Protein AF-A0AAN7TRI2-F1 (afdb_monomer)

Sequence (152 aa):
MTSDARKLQARGKDMPFNYNVDNPQQDPPPIKAYFESSTFPNPIATQITTGMLGPRPKWTFCSGNSAMPPTVDVQPQRQPVHADADFAHPSPPFALVVNLPLITFTPENGSTEVWLGTHTGEMSGFKVQEEAHGERASGCIQEALLEQRRQV

Mean predicted aligned error: 4.76 Å

InterPro domains:
  IPR008775 Phytanoyl-CoA dioxygenase-like [PF05721] (66-131)
  IPR051961 Fungal Secondary Metabolite Dioxygenase [PTHR37563] (28-150)

Structure (mmCIF, N/CA/C/O backbone):
data_AF-A0AAN7TRI2-F1
#
_entry.id   AF-A0AAN7TRI2-F1
#
loop_
_atom_site.group_PDB
_atom_site.id
_atom_site.type_symbol
_atom_site.label_atom_id
_atom_site.label_alt_id
_atom_site.label_comp_id
_atom_site.label_asym_id
_atom_site.label_entity_id
_atom_site.label_seq_id
_atom_site.pdbx_PDB_ins_code
_atom_site.Cartn_x
_atom_site.Cartn_y
_atom_site.Cartn_z
_atom_site.occupancy
_atom_site.B_iso_or_equiv
_atom_site.auth_seq_id
_atom_site.auth_comp_id
_atom_site.auth_asym_id
_atom_site.auth_atom_id
_atom_site.pdbx_PDB_model_num
ATOM 1 N N . MET A 1 1 ? 4.573 -1.314 -18.925 1.00 81.50 1 MET A N 1
ATOM 2 C CA . MET A 1 1 ? 4.827 -0.497 -17.721 1.00 81.50 1 MET A CA 1
ATOM 3 C C . MET A 1 1 ? 6.296 -0.463 -17.297 1.00 81.50 1 MET A C 1
ATOM 5 O O . MET A 1 1 ? 6.727 0.588 -16.857 1.00 81.50 1 MET A O 1
ATOM 9 N N . THR A 1 2 ? 7.111 -1.513 -17.491 1.00 87.88 2 THR A N 1
ATOM 10 C CA . THR A 1 2 ? 8.542 -1.508 -17.094 1.00 87.88 2 THR A CA 1
ATOM 11 C C . THR A 1 2 ? 9.376 -0.379 -17.716 1.00 87.88 2 THR A C 1
ATOM 13 O O . THR A 1 2 ? 10.188 0.234 -17.028 1.00 87.88 2 THR A O 1
ATOM 16 N N . SER A 1 3 ? 9.179 -0.074 -19.007 1.00 91.44 3 SER A N 1
ATOM 17 C CA . SER A 1 3 ? 9.858 1.061 -19.660 1.00 91.44 3 SER A CA 1
ATOM 18 C C . SER A 1 3 ? 9.491 2.392 -19.001 1.00 91.44 3 SER A C 1
ATOM 20 O O . SER A 1 3 ? 10.359 3.235 -18.792 1.00 91.44 3 SER A O 1
ATOM 22 N N . ASP A 1 4 ? 8.223 2.560 -18.632 1.00 91.06 4 ASP A N 1
ATOM 23 C CA . ASP A 1 4 ? 7.732 3.773 -17.985 1.00 91.06 4 ASP A CA 1
ATOM 24 C C . ASP A 1 4 ? 8.298 3.892 -16.568 1.00 91.06 4 ASP A C 1
ATOM 26 O O . ASP A 1 4 ? 8.833 4.940 -16.233 1.00 91.06 4 ASP A O 1
ATOM 30 N N . ALA A 1 5 ? 8.326 2.801 -15.794 1.00 91.19 5 ALA A N 1
ATOM 31 C CA . ALA A 1 5 ? 8.952 2.766 -14.472 1.00 91.19 5 ALA A CA 1
ATOM 32 C C . ALA A 1 5 ? 10.436 3.187 -14.514 1.00 91.19 5 ALA A C 1
ATOM 34 O O . ALA A 1 5 ? 10.894 3.958 -13.674 1.00 91.19 5 ALA A O 1
ATOM 35 N N . ARG A 1 6 ? 11.189 2.765 -15.543 1.00 91.81 6 ARG A N 1
ATOM 36 C CA . ARG A 1 6 ? 12.579 3.215 -15.755 1.00 91.81 6 ARG A CA 1
ATOM 37 C C . ARG A 1 6 ? 12.680 4.698 -16.111 1.00 91.81 6 ARG A C 1
ATOM 39 O O . ARG A 1 6 ? 13.590 5.365 -15.629 1.00 91.81 6 ARG A O 1
ATOM 46 N N . LYS A 1 7 ? 11.753 5.231 -16.915 1.00 92.69 7 LYS A N 1
ATOM 47 C CA . LYS A 1 7 ? 11.687 6.677 -17.196 1.00 92.69 7 LYS A CA 1
ATOM 48 C C . LYS A 1 7 ? 11.380 7.474 -15.928 1.00 92.69 7 LYS A C 1
ATOM 50 O O . LYS A 1 7 ? 11.988 8.518 -15.724 1.00 92.69 7 LYS A O 1
ATOM 55 N N . LEU A 1 8 ? 10.467 6.986 -15.086 1.00 91.19 8 LEU A N 1
ATOM 56 C CA . LEU A 1 8 ? 10.139 7.601 -13.798 1.00 91.19 8 LEU A CA 1
ATOM 57 C C . LEU A 1 8 ? 11.360 7.608 -12.874 1.00 91.19 8 LEU A C 1
ATOM 59 O O . LEU A 1 8 ? 11.752 8.670 -12.402 1.00 91.19 8 LEU A O 1
ATOM 63 N N . GLN A 1 9 ? 12.019 6.457 -12.715 1.00 90.69 9 GLN A N 1
ATOM 64 C CA . GLN A 1 9 ? 13.239 6.323 -11.916 1.00 90.69 9 GLN A CA 1
ATOM 65 C C . GLN A 1 9 ? 14.347 7.282 -12.384 1.00 90.69 9 GLN A C 1
ATOM 67 O O . GLN A 1 9 ? 14.968 7.953 -11.566 1.00 90.69 9 GLN A O 1
ATOM 72 N N . ALA A 1 10 ? 14.572 7.392 -13.699 1.00 90.69 10 ALA A N 1
AT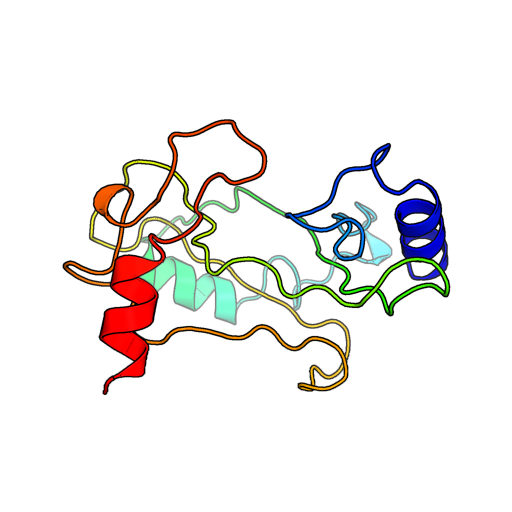OM 73 C CA . ALA A 1 10 ? 15.601 8.269 -14.265 1.00 90.69 10 ALA A CA 1
ATOM 74 C C . ALA A 1 10 ? 15.341 9.765 -14.017 1.00 90.69 10 ALA A C 1
ATOM 76 O O . ALA A 1 10 ? 16.277 10.560 -14.020 1.00 90.69 10 ALA A O 1
ATOM 77 N N . ARG A 1 11 ? 14.080 10.155 -13.798 1.00 91.56 11 ARG A N 1
ATOM 78 C CA . ARG A 1 11 ? 13.703 11.532 -13.450 1.00 91.56 11 ARG A CA 1
ATOM 79 C C . ARG A 1 11 ? 13.831 11.832 -11.955 1.00 91.56 11 ARG A C 1
ATOM 81 O O . ARG A 1 11 ? 13.731 12.993 -11.567 1.00 91.56 11 ARG A O 1
ATOM 88 N N . GLY A 1 12 ? 14.061 10.818 -11.120 1.00 88.38 12 GLY A N 1
ATOM 89 C CA . GLY A 1 12 ? 14.319 10.970 -9.691 1.00 88.38 12 GLY A CA 1
ATOM 90 C C . GLY A 1 12 ? 13.295 11.869 -8.994 1.00 88.38 12 GLY A C 1
ATOM 91 O O . GLY A 1 12 ? 12.101 11.580 -8.979 1.00 88.38 12 GLY A O 1
ATOM 92 N N . LYS A 1 13 ? 13.769 12.987 -8.430 1.00 88.81 13 LYS A N 1
ATOM 93 C CA . LYS A 1 13 ? 12.946 13.908 -7.630 1.00 88.81 13 LYS A CA 1
ATOM 94 C C . LYS A 1 13 ? 11.892 14.689 -8.431 1.00 88.81 13 LYS A C 1
ATOM 96 O O . LYS A 1 13 ? 11.012 15.282 -7.807 1.00 88.81 13 LYS A O 1
ATOM 101 N N . ASP A 1 14 ? 11.969 14.670 -9.763 1.00 91.81 14 ASP A N 1
ATOM 102 C CA . ASP A 1 14 ? 11.058 15.390 -10.665 1.00 91.81 14 ASP A CA 1
ATOM 103 C C . ASP A 1 14 ? 9.787 14.598 -11.016 1.00 91.81 14 ASP A C 1
ATOM 105 O O . ASP A 1 14 ? 9.001 15.036 -11.861 1.00 91.81 14 ASP A O 1
ATOM 109 N N . MET A 1 15 ? 9.594 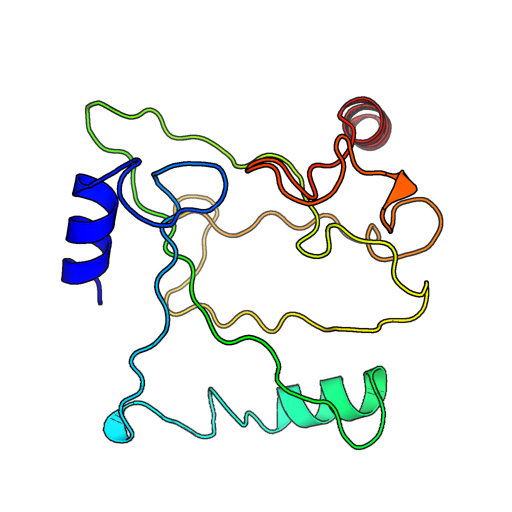13.419 -10.419 1.00 90.00 15 MET A N 1
ATOM 110 C CA . MET A 1 15 ? 8.388 12.597 -10.549 1.00 90.00 15 MET A CA 1
ATOM 111 C C . MET A 1 15 ? 7.809 12.233 -9.175 1.00 90.00 15 MET A C 1
ATOM 113 O O . MET A 1 15 ? 8.519 12.340 -8.178 1.00 90.00 15 MET A O 1
ATOM 117 N N . PRO A 1 16 ? 6.533 11.809 -9.092 1.00 89.00 16 PRO A N 1
ATOM 118 C CA . PRO A 1 16 ? 5.950 11.311 -7.849 1.00 89.00 16 PRO A CA 1
ATOM 119 C C . PRO A 1 16 ? 6.614 10.006 -7.389 1.00 89.00 16 PRO A C 1
ATOM 121 O O . PRO A 1 16 ? 6.749 9.051 -8.160 1.00 89.00 16 PRO A O 1
ATOM 124 N N . PHE A 1 17 ? 7.013 9.966 -6.123 1.00 90.19 17 PHE A N 1
ATOM 125 C CA . PHE A 1 17 ? 7.596 8.804 -5.462 1.00 90.19 17 PHE A CA 1
ATOM 126 C C . PHE A 1 17 ? 7.165 8.778 -3.996 1.00 90.19 17 PHE A C 1
ATOM 128 O O . PHE A 1 17 ? 6.902 9.827 -3.403 1.00 90.19 17 PHE A O 1
ATOM 135 N N . ASN A 1 18 ? 7.133 7.586 -3.407 1.00 90.12 18 ASN A N 1
ATOM 136 C CA . ASN A 1 18 ? 6.808 7.408 -1.997 1.00 90.12 18 ASN A CA 1
ATOM 137 C C . ASN A 1 18 ? 8.098 7.352 -1.182 1.00 90.12 18 ASN A C 1
ATOM 139 O O . ASN A 1 18 ? 8.828 6.370 -1.293 1.00 90.12 18 ASN A O 1
ATOM 143 N N . TYR A 1 19 ? 8.351 8.365 -0.347 1.00 88.94 19 TYR A N 1
ATOM 144 C CA . TYR A 1 19 ? 9.515 8.528 0.548 1.00 88.94 19 TYR A CA 1
ATOM 145 C C . TYR A 1 19 ? 10.894 8.548 -0.149 1.00 88.94 19 TYR A C 1
ATOM 147 O O . TYR A 1 19 ? 11.632 9.523 -0.020 1.00 88.94 19 TYR A O 1
ATOM 155 N N . ASN A 1 20 ? 11.211 7.530 -0.946 1.00 88.75 20 ASN A N 1
ATOM 156 C CA . ASN A 1 20 ? 12.471 7.319 -1.644 1.00 88.75 20 ASN A CA 1
ATOM 157 C C . ASN A 1 20 ? 12.245 7.301 -3.169 1.00 88.75 20 ASN A C 1
ATOM 159 O O . ASN A 1 20 ? 11.221 6.822 -3.660 1.00 88.75 20 ASN A O 1
ATOM 163 N N . VAL A 1 21 ? 13.209 7.817 -3.940 1.00 88.12 21 VAL A N 1
ATOM 164 C CA . VAL A 1 21 ? 13.113 7.957 -5.414 1.00 88.12 21 VAL A CA 1
ATOM 165 C C . VAL A 1 21 ? 13.079 6.623 -6.172 1.00 88.12 21 VAL A C 1
ATOM 167 O O . VAL A 1 21 ? 12.733 6.583 -7.351 1.00 88.12 21 VAL A O 1
ATOM 170 N N . ASP A 1 22 ? 13.453 5.534 -5.508 1.00 88.56 22 ASP A N 1
ATOM 171 C CA . ASP A 1 22 ? 13.400 4.162 -6.007 1.00 88.56 22 ASP A CA 1
ATOM 172 C C . ASP A 1 22 ? 12.028 3.500 -5.802 1.00 88.56 22 ASP A C 1
ATOM 174 O O . ASP A 1 22 ? 11.831 2.387 -6.281 1.00 88.56 22 ASP A O 1
ATOM 178 N N . ASN A 1 23 ? 11.054 4.188 -5.196 1.00 91.94 23 ASN A N 1
ATOM 179 C CA . ASN A 1 23 ? 9.658 3.750 -5.155 1.00 91.94 23 ASN A CA 1
ATOM 180 C C . ASN A 1 23 ? 8.714 4.740 -5.871 1.00 91.94 23 ASN A C 1
ATOM 182 O O . ASN A 1 23 ? 7.900 5.409 -5.221 1.00 91.94 23 ASN A O 1
ATOM 186 N N . PRO A 1 24 ? 8.825 4.889 -7.208 1.00 92.50 24 PRO A N 1
ATOM 187 C CA . PRO A 1 24 ? 7.923 5.722 -7.990 1.00 92.50 24 PRO A CA 1
ATOM 188 C C . PRO A 1 24 ? 6.469 5.255 -7.884 1.00 92.50 24 PRO A C 1
ATOM 190 O O . PRO A 1 24 ? 6.168 4.055 -7.868 1.00 92.50 24 PRO A O 1
ATOM 193 N N . GLN A 1 25 ? 5.564 6.232 -7.893 1.00 92.06 25 GLN A N 1
ATOM 194 C CA . GLN A 1 25 ? 4.135 5.981 -8.035 1.00 92.06 25 GLN A CA 1
ATOM 195 C C . GLN A 1 25 ? 3.796 5.836 -9.520 1.00 92.06 25 GLN A C 1
ATOM 197 O O . GLN A 1 25 ? 4.171 6.671 -10.349 1.00 92.06 25 GLN A O 1
ATOM 202 N N . GLN A 1 26 ? 3.094 4.762 -9.864 1.00 91.62 26 GLN A N 1
ATOM 203 C CA . GLN A 1 26 ? 2.663 4.471 -11.223 1.00 91.62 26 GLN A CA 1
ATOM 204 C C . GLN A 1 26 ? 1.257 3.881 -11.209 1.00 91.62 26 GLN A C 1
ATOM 206 O O . GLN A 1 26 ? 1.064 2.705 -10.901 1.00 91.62 26 GLN A O 1
ATOM 211 N N . ASP A 1 27 ? 0.285 4.698 -11.601 1.00 92.75 27 ASP A N 1
ATOM 212 C CA . ASP A 1 27 ? -1.101 4.260 -11.723 1.00 92.75 27 ASP A CA 1
ATOM 213 C C . ASP A 1 27 ? -1.256 3.203 -12.827 1.00 92.75 27 ASP A C 1
ATOM 215 O O . ASP A 1 27 ? -0.559 3.253 -13.853 1.00 92.75 27 ASP A O 1
ATOM 219 N N . PRO A 1 28 ? -2.186 2.245 -12.658 1.00 91.50 28 PRO A N 1
ATOM 220 C CA . PRO A 1 28 ? -2.503 1.305 -13.717 1.00 91.50 28 PRO A CA 1
ATOM 221 C C . PRO A 1 28 ? -3.071 2.044 -14.941 1.00 91.50 28 PRO A C 1
ATOM 223 O O . PRO A 1 28 ? -3.741 3.071 -14.807 1.00 91.50 28 PRO A O 1
ATOM 226 N N . PRO A 1 29 ? -2.847 1.524 -16.159 1.00 89.31 29 PRO A N 1
ATOM 227 C CA . PRO A 1 29 ? -3.317 2.169 -17.373 1.00 89.31 29 PRO A CA 1
ATOM 228 C C . PRO A 1 29 ? -4.854 2.215 -17.378 1.00 89.31 29 PRO A C 1
ATOM 230 O O . PRO A 1 29 ? -5.486 1.163 -17.253 1.00 89.31 29 PRO A O 1
ATOM 233 N N . PRO A 1 30 ? -5.484 3.384 -17.598 1.00 88.88 30 PRO A N 1
ATOM 234 C CA . PRO A 1 30 ? -6.940 3.524 -17.622 1.00 88.88 30 PRO A CA 1
ATOM 235 C C . PRO A 1 30 ? -7.521 3.062 -18.971 1.00 88.88 30 PRO A C 1
ATOM 237 O O . PRO A 1 30 ? -8.256 3.783 -19.643 1.00 88.88 30 PRO A O 1
ATOM 240 N N . ILE A 1 31 ? -7.143 1.862 -19.416 1.00 91.56 31 ILE A N 1
ATOM 241 C CA . ILE A 1 31 ? -7.489 1.306 -20.725 1.00 91.56 31 ILE A CA 1
ATOM 242 C C . ILE A 1 31 ? -8.366 0.077 -20.510 1.00 91.56 31 ILE A C 1
ATOM 244 O O . ILE A 1 31 ? -7.970 -0.870 -19.836 1.00 91.56 31 ILE A O 1
ATOM 248 N N . LYS A 1 32 ? -9.539 0.062 -21.153 1.00 92.25 32 LYS A N 1
ATOM 249 C CA . LYS A 1 32 ? -10.541 -1.010 -21.024 1.00 92.25 32 LYS A CA 1
ATOM 250 C C . LYS A 1 32 ? -9.969 -2.416 -21.242 1.00 92.25 32 LYS A C 1
ATOM 252 O O . LYS A 1 32 ? -10.378 -3.340 -20.557 1.00 92.25 32 LYS A O 1
ATOM 257 N N . ALA A 1 33 ? -9.027 -2.569 -22.173 1.00 94.31 33 ALA A N 1
ATOM 258 C CA . ALA A 1 33 ? -8.399 -3.853 -22.491 1.00 94.31 33 ALA A CA 1
ATOM 259 C C . ALA A 1 33 ? -7.583 -4.459 -21.333 1.00 94.31 33 ALA A C 1
ATOM 261 O O . ALA A 1 33 ? -7.275 -5.642 -21.377 1.00 94.31 33 ALA A O 1
ATOM 262 N N . TYR A 1 34 ? -7.230 -3.661 -20.324 1.00 90.94 34 TYR A N 1
ATOM 263 C CA . TYR A 1 34 ? -6.531 -4.120 -19.124 1.00 90.94 34 TYR A CA 1
ATOM 264 C C . TYR A 1 34 ? -7.426 -4.108 -17.884 1.00 90.94 34 TYR A C 1
ATOM 266 O O . TYR A 1 34 ? -6.939 -4.375 -16.792 1.00 90.94 34 TYR A O 1
ATOM 274 N N . PHE A 1 35 ? -8.718 -3.793 -18.030 1.00 92.12 35 PHE A N 1
ATOM 275 C CA . PHE A 1 35 ? -9.660 -3.709 -16.921 1.00 92.12 35 PHE A CA 1
ATOM 276 C C . PHE A 1 35 ? -10.381 -5.045 -16.716 1.00 92.12 35 PHE A C 1
ATOM 278 O O . PHE A 1 35 ? -11.429 -5.300 -17.308 1.00 92.12 35 PHE A O 1
ATOM 285 N N . GLU A 1 36 ? -9.817 -5.887 -15.854 1.00 92.56 36 GLU A N 1
ATOM 286 C CA . GLU A 1 36 ? -10.336 -7.226 -15.567 1.00 92.56 36 GLU A CA 1
ATOM 287 C C . GLU A 1 36 ? -11.143 -7.281 -14.268 1.00 92.56 36 GLU A C 1
ATOM 289 O O . GLU A 1 36 ? -10.761 -6.698 -13.245 1.00 92.56 36 GLU A O 1
ATOM 294 N N . SER A 1 37 ? -12.240 -8.047 -14.271 1.00 90.62 37 SER A N 1
ATOM 295 C CA . SER A 1 37 ? -13.092 -8.207 -13.084 1.00 90.62 37 SER A CA 1
ATOM 296 C C . SER A 1 37 ? -12.401 -8.939 -11.939 1.00 90.62 37 SER A C 1
ATOM 298 O O . SER A 1 37 ? -12.693 -8.678 -10.780 1.00 90.62 37 SER A O 1
ATOM 300 N N . SER A 1 38 ? -11.444 -9.814 -12.240 1.00 91.75 38 SER A N 1
ATOM 301 C CA . SER A 1 38 ? -10.617 -10.477 -11.229 1.00 91.75 38 SER A CA 1
ATOM 302 C C . SER A 1 38 ? -9.633 -9.533 -10.534 1.00 91.75 38 SER A C 1
ATOM 304 O O . SER A 1 38 ? -9.068 -9.913 -9.512 1.00 91.75 38 SER A O 1
ATOM 306 N N . THR A 1 39 ? -9.426 -8.326 -11.062 1.00 90.62 39 THR A N 1
ATOM 307 C CA . THR A 1 39 ? -8.458 -7.352 -10.547 1.00 90.62 39 THR A CA 1
ATOM 308 C C . THR A 1 39 ? -9.158 -6.157 -9.916 1.00 90.62 39 THR A C 1
ATOM 310 O O . THR A 1 39 ? -8.940 -5.885 -8.741 1.00 90.62 39 THR A O 1
ATOM 313 N N . PHE A 1 40 ? -10.015 -5.463 -10.667 1.00 90.06 40 PHE A N 1
ATOM 314 C CA . PHE A 1 40 ? -10.581 -4.188 -10.226 1.00 90.06 40 PHE A CA 1
ATOM 315 C C . PHE A 1 40 ? -11.865 -4.380 -9.395 1.00 90.06 40 PHE A C 1
ATOM 317 O O . PHE A 1 40 ? -11.815 -4.179 -8.183 1.00 90.06 40 PHE A O 1
ATOM 324 N N . PRO A 1 41 ? -13.004 -4.838 -9.955 1.00 91.31 41 PRO A N 1
ATOM 325 C CA . PRO A 1 41 ? -14.167 -5.237 -9.163 1.00 91.31 41 PRO A CA 1
ATOM 326 C C . PRO A 1 41 ? -14.046 -6.698 -8.691 1.00 91.31 41 PRO A C 1
ATOM 328 O O . PRO A 1 41 ? -14.914 -7.525 -8.973 1.00 91.31 41 PRO A O 1
ATOM 331 N N . ASN A 1 42 ? -12.951 -7.030 -7.998 1.00 94.94 42 ASN A N 1
ATOM 332 C CA . ASN A 1 42 ? -12.699 -8.395 -7.541 1.00 94.94 42 ASN A CA 1
ATOM 333 C C . ASN A 1 42 ? -13.779 -8.846 -6.530 1.00 94.94 42 ASN A C 1
ATOM 335 O O . ASN A 1 42 ? -13.923 -8.211 -5.484 1.00 94.94 42 ASN A O 1
ATOM 339 N N . PRO A 1 43 ? -14.500 -9.960 -6.772 1.00 94.44 43 PRO A N 1
ATOM 340 C CA . PRO A 1 43 ? -15.637 -10.355 -5.938 1.00 94.44 43 PRO A CA 1
ATOM 341 C C . PRO A 1 43 ? -15.247 -10.720 -4.500 1.00 94.44 43 PRO A C 1
ATOM 343 O O . PRO A 1 43 ? -16.022 -10.466 -3.580 1.00 94.44 43 PRO A O 1
ATOM 346 N N . ILE A 1 44 ? -14.046 -11.264 -4.281 1.00 95.69 44 ILE A N 1
ATOM 347 C CA . ILE A 1 44 ? -13.546 -11.611 -2.943 1.00 95.69 44 ILE A CA 1
ATOM 348 C C . ILE A 1 44 ? -13.210 -10.331 -2.171 1.00 95.69 44 ILE A C 1
ATOM 350 O O . ILE A 1 44 ? -13.656 -10.153 -1.038 1.00 95.69 44 ILE A O 1
ATOM 354 N N . ALA A 1 45 ? -12.489 -9.400 -2.799 1.00 95.62 45 ALA A N 1
ATOM 355 C CA . ALA A 1 45 ? -12.189 -8.103 -2.201 1.00 95.62 45 ALA A CA 1
ATOM 356 C C . ALA A 1 45 ? -13.478 -7.317 -1.906 1.00 95.62 45 ALA A C 1
ATOM 358 O O . ALA A 1 45 ? -13.625 -6.747 -0.824 1.00 95.62 45 ALA A O 1
ATOM 359 N N . THR A 1 46 ? -14.453 -7.334 -2.821 1.00 95.12 46 THR A N 1
ATOM 360 C CA . THR A 1 46 ? -15.774 -6.729 -2.604 1.00 95.12 46 THR A CA 1
ATOM 361 C C . THR A 1 46 ? -16.504 -7.378 -1.432 1.00 95.12 46 THR A C 1
ATOM 363 O O . THR A 1 46 ? -17.040 -6.661 -0.591 1.00 95.12 46 THR A O 1
ATOM 366 N N . GLN A 1 47 ? -16.501 -8.707 -1.316 1.00 96.56 47 GLN A N 1
ATOM 367 C CA . GLN A 1 47 ? -17.135 -9.403 -0.195 1.00 96.56 47 GLN A CA 1
ATOM 368 C C . GLN A 1 47 ? -16.509 -9.002 1.150 1.00 96.56 47 GLN A C 1
ATOM 370 O O . GLN A 1 47 ? -17.234 -8.651 2.081 1.00 96.56 47 GLN A O 1
ATOM 375 N N . ILE A 1 48 ? -15.175 -9.001 1.242 1.00 97.12 48 ILE A N 1
ATOM 376 C CA . ILE A 1 48 ? -14.441 -8.636 2.464 1.00 97.12 48 ILE A CA 1
ATOM 377 C C . ILE A 1 48 ? -14.706 -7.175 2.837 1.00 97.12 48 ILE A C 1
ATOM 379 O O . ILE A 1 48 ? -15.082 -6.876 3.969 1.00 97.12 48 ILE A O 1
ATOM 383 N N . THR A 1 49 ? -14.560 -6.257 1.880 1.00 96.88 49 THR A N 1
ATOM 384 C CA . THR A 1 49 ? -14.777 -4.822 2.124 1.00 96.88 49 THR A CA 1
ATOM 385 C C . THR A 1 49 ? -16.226 -4.518 2.492 1.00 96.88 49 THR A C 1
ATOM 387 O O . THR A 1 49 ? -16.456 -3.690 3.367 1.00 96.88 49 THR A O 1
ATOM 390 N N . THR A 1 50 ? -17.198 -5.230 1.917 1.00 96.75 50 THR A N 1
ATOM 391 C CA . THR A 1 50 ? -18.617 -5.111 2.287 1.00 96.75 50 THR A CA 1
ATOM 392 C C . THR A 1 50 ? -18.871 -5.579 3.723 1.00 96.75 50 THR A C 1
ATOM 394 O O . THR A 1 50 ? -19.610 -4.936 4.466 1.00 96.75 50 THR A O 1
ATOM 397 N N . GLY A 1 51 ? -18.243 -6.683 4.140 1.00 96.75 51 GLY A N 1
ATOM 398 C CA . GLY A 1 51 ? -18.365 -7.197 5.507 1.00 96.75 51 GLY A CA 1
ATOM 399 C C . GLY A 1 51 ? -17.723 -6.288 6.559 1.00 96.75 51 GLY A C 1
ATOM 400 O O . GLY A 1 51 ? -18.242 -6.176 7.665 1.00 96.75 51 GLY A O 1
ATOM 401 N N . MET A 1 52 ? -16.623 -5.619 6.207 1.00 96.00 52 MET A N 1
ATOM 402 C CA . MET A 1 52 ? -15.834 -4.795 7.131 1.00 96.00 52 MET A CA 1
ATOM 403 C C . MET A 1 52 ? -16.276 -3.328 7.182 1.00 96.00 52 MET A C 1
ATOM 405 O O . MET A 1 52 ? -16.295 -2.732 8.254 1.00 96.00 52 MET A O 1
ATOM 409 N N . LEU A 1 53 ? -16.607 -2.736 6.030 1.00 96.12 53 LEU A N 1
ATOM 410 C CA . LEU A 1 53 ? -16.888 -1.299 5.880 1.00 96.12 53 LEU A CA 1
ATOM 411 C C . LEU A 1 53 ? -18.387 -1.003 5.690 1.00 96.12 53 LEU A C 1
ATOM 413 O O . LEU A 1 53 ? -18.789 0.156 5.585 1.00 96.12 53 LEU A O 1
ATOM 417 N N . GLY A 1 54 ? -19.224 -2.042 5.641 1.00 95.69 54 GLY A N 1
ATOM 418 C CA . GLY A 1 54 ? -20.665 -1.942 5.430 1.00 95.69 54 GLY A CA 1
ATOM 419 C C . GLY A 1 54 ? -21.093 -2.156 3.972 1.00 95.69 54 GLY A C 1
ATOM 420 O O . GLY A 1 54 ? -20.267 -2.335 3.083 1.00 95.69 54 GLY A O 1
ATOM 421 N N . PRO A 1 55 ? -22.407 -2.116 3.682 1.00 95.88 55 PRO A N 1
ATOM 422 C CA . PRO 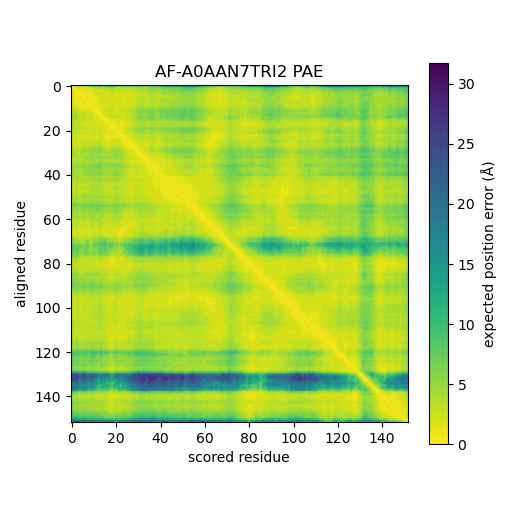A 1 55 ? -23.001 -2.689 2.466 1.00 95.88 55 PRO A CA 1
ATOM 423 C C . PRO A 1 55 ? -22.640 -1.985 1.146 1.00 95.88 55 PRO A C 1
ATOM 425 O O . PRO A 1 55 ? -22.997 -2.469 0.075 1.00 95.88 55 PRO A O 1
ATOM 428 N N . ARG A 1 56 ? -22.014 -0.805 1.203 1.00 94.25 56 ARG A N 1
ATOM 429 C CA . ARG A 1 56 ? -21.695 0.028 0.032 1.00 94.25 56 ARG A CA 1
ATOM 430 C C . ARG A 1 56 ? -20.301 0.646 0.181 1.00 94.25 56 ARG A C 1
ATOM 432 O O . ARG A 1 56 ? -20.205 1.870 0.306 1.00 94.25 56 ARG A O 1
ATOM 439 N N . PRO A 1 57 ? -19.229 -0.166 0.216 1.00 93.75 57 PRO A N 1
ATOM 440 C CA . PRO A 1 57 ? -17.882 0.375 0.280 1.00 93.75 57 PRO A CA 1
ATOM 441 C C . PRO A 1 57 ? -17.603 1.181 -0.995 1.00 93.75 57 PRO A C 1
ATOM 443 O O . PRO A 1 57 ? -18.027 0.808 -2.092 1.00 93.75 57 PRO A O 1
ATOM 446 N N . LYS A 1 58 ? -16.900 2.306 -0.856 1.00 92.69 58 LYS A N 1
ATOM 447 C CA . LYS A 1 58 ? -16.483 3.132 -1.991 1.00 92.69 58 LYS A CA 1
ATOM 448 C C . LYS A 1 58 ? -15.019 2.866 -2.292 1.00 92.69 58 LYS A C 1
ATOM 450 O O . LYS A 1 58 ? -14.176 2.958 -1.406 1.00 92.69 58 LYS A O 1
ATOM 455 N N . TRP A 1 59 ? -14.716 2.637 -3.562 1.00 92.44 59 TRP A N 1
ATOM 456 C CA . TRP A 1 59 ? -13.345 2.677 -4.039 1.00 92.44 59 TRP A CA 1
ATOM 457 C C . TRP A 1 59 ? -12.931 4.132 -4.279 1.00 92.44 59 TRP A C 1
ATOM 459 O O . TRP A 1 59 ? -13.509 4.823 -5.120 1.00 92.44 59 TRP A O 1
ATOM 469 N N . THR A 1 60 ? -11.996 4.630 -3.474 1.00 92.62 60 THR A N 1
ATOM 470 C CA . THR A 1 60 ? -11.585 6.044 -3.466 1.00 92.62 60 THR A CA 1
A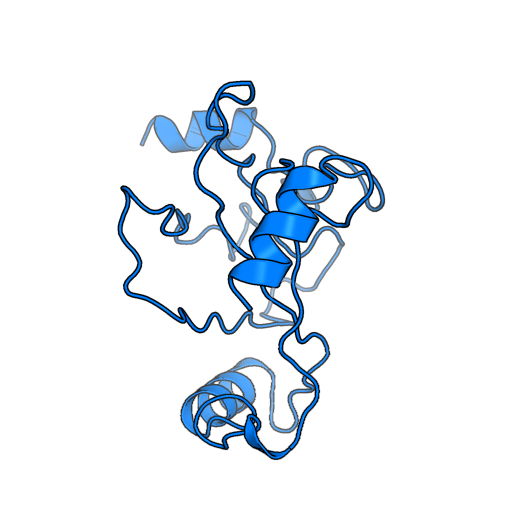TOM 471 C C . THR A 1 60 ? -10.197 6.281 -4.045 1.00 92.62 60 THR A C 1
ATOM 473 O O . THR A 1 60 ? -9.886 7.421 -4.374 1.00 92.62 60 THR A O 1
ATOM 476 N N . PHE A 1 61 ? -9.378 5.236 -4.177 1.00 92.19 61 PHE A N 1
ATOM 477 C CA . PHE A 1 61 ? -7.982 5.355 -4.577 1.00 92.19 61 PHE A CA 1
ATOM 478 C C . PHE A 1 61 ? -7.525 4.137 -5.386 1.00 92.19 61 PHE A C 1
ATOM 480 O O . PHE A 1 61 ? -7.644 3.000 -4.930 1.00 92.19 61 PHE A O 1
ATOM 487 N N . CYS A 1 62 ? -7.005 4.379 -6.589 1.00 93.19 62 CYS A N 1
ATOM 488 C CA . CYS A 1 62 ? -6.430 3.374 -7.478 1.00 93.19 62 CYS A CA 1
ATOM 489 C C . CYS A 1 62 ? -5.073 3.880 -7.950 1.00 93.19 62 CYS A C 1
ATOM 491 O O . CYS A 1 62 ? -5.018 4.844 -8.706 1.00 93.19 62 CYS A O 1
ATOM 493 N N . SER A 1 63 ? -4.003 3.240 -7.495 1.00 93.00 63 SER A N 1
ATOM 494 C CA . SER A 1 63 ? -2.638 3.601 -7.865 1.00 93.00 63 SER A CA 1
ATOM 495 C C . SER A 1 63 ? -1.756 2.353 -7.874 1.00 93.00 63 SER A C 1
ATOM 497 O O . SER A 1 63 ? -2.254 1.232 -7.736 1.00 93.00 63 SER A O 1
ATOM 499 N N . GLY A 1 64 ? -0.456 2.540 -8.063 1.00 93.12 64 GLY A N 1
ATOM 500 C CA . GLY A 1 64 ? 0.528 1.473 -8.033 1.00 93.12 64 GLY A CA 1
ATOM 501 C C . GLY A 1 64 ? 1.892 1.962 -7.568 1.00 93.12 64 GLY A C 1
ATOM 502 O O . GLY A 1 64 ? 2.245 3.134 -7.700 1.00 93.12 64 GLY A O 1
ATOM 503 N N . ASN A 1 65 ? 2.669 1.022 -7.043 1.00 93.88 65 ASN A N 1
ATOM 504 C CA . ASN A 1 65 ? 4.022 1.234 -6.552 1.00 93.88 65 ASN A CA 1
ATOM 505 C C . ASN A 1 65 ? 4.974 0.290 -7.270 1.00 93.88 65 ASN A C 1
ATOM 507 O O . ASN A 1 65 ? 4.681 -0.897 -7.419 1.00 93.88 65 ASN A O 1
ATOM 511 N N . SER A 1 66 ? 6.112 0.815 -7.711 1.00 92.81 66 SER A N 1
ATOM 512 C CA . SER A 1 66 ? 7.173 -0.001 -8.297 1.00 92.81 66 SER A CA 1
ATOM 513 C C . SER A 1 66 ? 8.418 0.105 -7.434 1.00 92.81 66 SER A C 1
ATOM 515 O O . SER A 1 66 ? 9.088 1.126 -7.476 1.00 92.81 66 SER A O 1
ATOM 517 N N . ALA A 1 67 ? 8.750 -0.952 -6.692 1.00 92.31 67 ALA A N 1
ATOM 518 C CA . ALA A 1 67 ? 10.039 -1.059 -6.016 1.00 92.31 67 ALA A CA 1
ATOM 519 C C . ALA A 1 67 ? 11.137 -1.258 -7.072 1.00 92.31 67 ALA A C 1
ATOM 521 O O . ALA A 1 67 ? 11.275 -2.330 -7.667 1.00 92.31 67 ALA A O 1
ATOM 522 N N . MET A 1 68 ? 11.871 -0.191 -7.376 1.00 91.69 68 MET A N 1
ATOM 523 C CA . MET A 1 68 ? 12.890 -0.200 -8.413 1.00 91.69 68 MET A CA 1
ATOM 524 C C . MET A 1 68 ? 14.223 -0.689 -7.847 1.00 91.69 68 MET A C 1
ATOM 526 O O . MET A 1 68 ? 14.608 -0.303 -6.746 1.00 91.69 68 MET A O 1
ATOM 530 N N . PRO A 1 69 ? 14.989 -1.489 -8.607 1.00 89.00 69 PRO A N 1
ATOM 531 C CA . PRO A 1 69 ? 16.335 -1.845 -8.191 1.00 89.00 69 PRO A CA 1
ATOM 532 C C . PRO A 1 69 ? 17.220 -0.589 -8.145 1.00 89.00 69 PRO A C 1
ATOM 534 O O . PRO A 1 69 ? 17.025 0.316 -8.973 1.00 89.00 69 PRO A O 1
ATOM 537 N N . PRO A 1 70 ? 18.217 -0.551 -7.246 1.00 82.69 70 PRO A N 1
ATOM 538 C CA . PRO A 1 70 ? 19.146 0.568 -7.124 1.00 82.69 70 PRO A CA 1
ATOM 539 C C . PRO A 1 70 ? 19.854 0.858 -8.454 1.00 82.69 70 PRO A C 1
ATOM 541 O O . PRO A 1 70 ? 20.126 -0.047 -9.252 1.00 82.69 70 PRO A O 1
ATOM 544 N N . THR A 1 71 ? 20.162 2.130 -8.698 1.00 83.19 71 THR A N 1
ATOM 545 C CA . THR A 1 71 ? 21.090 2.541 -9.759 1.00 83.19 71 THR A CA 1
ATOM 546 C C . THR A 1 71 ? 22.506 2.641 -9.191 1.00 83.19 71 THR A C 1
ATOM 548 O O . THR A 1 71 ? 22.696 2.606 -7.980 1.00 83.19 71 THR A O 1
ATOM 551 N N . VAL A 1 72 ? 23.517 2.772 -10.056 1.00 81.44 72 VAL A N 1
ATOM 552 C CA . VAL A 1 72 ? 24.929 2.870 -9.627 1.00 81.44 72 VAL A CA 1
ATOM 553 C C . VAL A 1 72 ? 25.147 4.021 -8.633 1.00 81.44 72 VAL A C 1
ATOM 555 O O . VAL A 1 72 ? 25.965 3.903 -7.725 1.00 81.44 72 VAL A O 1
ATOM 558 N N . ASP A 1 73 ? 24.368 5.095 -8.766 1.00 81.19 73 ASP A N 1
ATOM 559 C CA . ASP A 1 73 ? 24.512 6.323 -7.980 1.00 81.19 73 ASP A CA 1
ATOM 560 C C . ASP A 1 73 ? 23.581 6.394 -6.754 1.00 81.19 73 ASP A C 1
ATOM 562 O O . ASP A 1 73 ? 23.673 7.335 -5.966 1.00 81.19 73 ASP A O 1
ATOM 566 N N . VAL A 1 74 ? 22.666 5.430 -6.582 1.00 77.38 74 VAL A N 1
ATOM 567 C CA . VAL A 1 74 ? 21.649 5.446 -5.518 1.00 77.38 74 VAL A CA 1
ATOM 568 C C . VAL A 1 74 ? 21.753 4.172 -4.692 1.00 77.38 74 VAL A C 1
ATOM 570 O O . VAL A 1 74 ? 21.493 3.073 -5.179 1.00 77.38 74 VAL A O 1
ATOM 573 N N . GLN A 1 75 ? 22.111 4.324 -3.417 1.00 81.00 75 GLN A N 1
ATOM 574 C CA . GLN A 1 75 ? 22.085 3.212 -2.470 1.00 81.00 75 GLN A CA 1
ATOM 575 C C . GLN A 1 75 ? 20.640 2.739 -2.251 1.00 81.00 75 GLN A C 1
ATOM 577 O O . GLN A 1 75 ? 19.753 3.590 -2.165 1.00 81.00 75 GLN A O 1
ATOM 582 N N . PRO A 1 76 ? 20.391 1.422 -2.120 1.00 81.12 76 PRO A N 1
ATOM 583 C CA . PRO A 1 76 ? 19.086 0.913 -1.713 1.00 81.12 76 PRO A CA 1
ATOM 584 C C . PRO A 1 76 ? 18.650 1.547 -0.394 1.00 81.12 76 PRO A C 1
ATOM 586 O O . PRO A 1 76 ? 19.417 1.548 0.573 1.00 81.12 76 PRO A O 1
ATOM 589 N N . GLN A 1 77 ? 17.423 2.061 -0.336 1.00 85.50 77 GLN A N 1
ATOM 590 C CA . GLN A 1 77 ? 16.880 2.645 0.885 1.00 85.50 77 GLN A CA 1
ATOM 591 C C . GLN A 1 77 ? 15.558 1.988 1.254 1.00 85.50 77 GLN A C 1
ATOM 593 O O . GLN A 1 77 ? 14.610 1.950 0.471 1.00 85.50 77 GLN A O 1
ATOM 598 N N . ARG A 1 78 ? 15.470 1.510 2.497 1.00 89.50 78 ARG A N 1
ATOM 599 C CA . ARG A 1 78 ? 14.189 1.120 3.086 1.00 89.50 78 ARG A CA 1
ATOM 600 C C . ARG A 1 78 ? 13.363 2.385 3.321 1.00 89.50 78 ARG A C 1
ATOM 602 O O . ARG A 1 78 ? 13.900 3.407 3.743 1.00 89.50 78 ARG A O 1
ATOM 609 N N . GLN A 1 79 ? 12.062 2.319 3.064 1.00 92.38 79 GLN A N 1
ATOM 610 C CA . GLN A 1 79 ? 11.149 3.376 3.499 1.00 92.38 79 GLN A CA 1
ATOM 611 C C . GLN A 1 79 ? 11.065 3.401 5.036 1.00 92.38 79 GLN A C 1
ATOM 613 O O . GLN A 1 79 ? 11.263 2.358 5.676 1.00 92.38 79 GLN A O 1
ATOM 618 N N . PRO A 1 80 ? 10.765 4.554 5.655 1.00 92.88 80 PRO A N 1
ATOM 619 C CA . PRO A 1 80 ? 10.421 4.591 7.073 1.00 92.88 80 PRO A CA 1
ATOM 620 C C . PRO A 1 80 ? 9.197 3.705 7.347 1.00 92.88 80 PRO A C 1
ATOM 622 O O . PRO A 1 80 ? 8.387 3.453 6.452 1.00 92.88 80 PRO A O 1
ATOM 625 N N . VAL A 1 81 ? 9.054 3.204 8.577 1.00 94.75 81 VAL A N 1
ATOM 626 C CA . VAL A 1 81 ? 7.797 2.545 8.970 1.00 94.75 81 VAL A CA 1
ATOM 627 C C . VAL A 1 81 ? 6.713 3.616 9.011 1.00 94.75 81 VAL A C 1
ATOM 629 O O . VAL A 1 81 ? 6.894 4.640 9.664 1.00 94.75 81 VAL A O 1
ATOM 632 N N . HIS A 1 82 ? 5.604 3.392 8.316 1.00 94.50 82 HIS A N 1
ATOM 633 C CA . HIS A 1 82 ? 4.535 4.376 8.182 1.00 94.50 82 HIS A CA 1
ATOM 634 C C . HIS A 1 82 ? 3.159 3.710 8.118 1.00 94.50 82 HIS A C 1
ATOM 636 O O . HIS A 1 82 ? 3.042 2.500 7.909 1.00 94.50 82 HIS A O 1
ATOM 642 N N . ALA A 1 83 ? 2.121 4.522 8.303 1.00 94.00 83 ALA A N 1
ATOM 643 C CA . ALA A 1 83 ? 0.751 4.197 7.941 1.00 94.00 83 ALA A CA 1
ATOM 644 C C . ALA A 1 83 ? 0.316 5.068 6.756 1.00 94.00 83 ALA A C 1
ATOM 646 O O . ALA A 1 83 ? 0.538 6.275 6.774 1.00 94.00 83 ALA A O 1
ATOM 647 N N . ASP A 1 84 ? -0.369 4.476 5.774 1.00 92.31 84 ASP A N 1
ATOM 648 C CA . ASP A 1 84 ? -0.900 5.213 4.612 1.00 92.31 84 ASP A CA 1
ATOM 649 C C . ASP A 1 84 ? -1.940 6.280 5.001 1.00 92.31 84 ASP A C 1
ATOM 651 O O . ASP A 1 84 ? -2.203 7.207 4.241 1.00 92.31 84 ASP A O 1
ATOM 655 N N . ALA A 1 85 ? -2.571 6.125 6.169 1.00 91.31 85 ALA A N 1
ATOM 656 C CA . ALA A 1 85 ? -3.493 7.099 6.733 1.00 91.31 85 ALA A CA 1
ATOM 657 C C . ALA A 1 85 ? -2.754 8.003 7.723 1.00 91.31 85 ALA A C 1
ATOM 659 O O . ALA A 1 85 ? -2.486 7.621 8.862 1.00 91.31 85 ALA A O 1
ATOM 660 N N . ASP A 1 86 ? -2.478 9.222 7.294 1.00 89.62 86 ASP A N 1
ATOM 661 C CA . ASP A 1 86 ? -1.718 10.258 7.994 1.00 89.62 86 ASP A CA 1
ATOM 662 C C . ASP A 1 86 ? -2.616 11.319 8.668 1.00 89.62 86 ASP A C 1
ATOM 664 O O . ASP A 1 86 ? -2.221 12.460 8.908 1.00 89.62 86 ASP A O 1
ATOM 668 N N . PHE A 1 87 ? -3.856 10.937 8.993 1.00 88.56 87 PHE A N 1
ATOM 669 C CA . PHE A 1 87 ? -4.870 11.807 9.590 1.00 88.56 87 PHE A CA 1
ATOM 670 C C . PHE A 1 87 ? -5.658 11.153 10.715 1.00 88.56 87 PHE A C 1
ATOM 672 O O . PHE A 1 87 ? -5.678 9.936 10.892 1.00 88.56 87 PHE A O 1
ATOM 679 N N . ALA A 1 88 ? -6.368 11.986 11.479 1.00 89.88 88 ALA A N 1
ATOM 680 C CA . ALA A 1 88 ? -7.295 11.518 12.497 1.00 89.88 88 ALA A CA 1
ATOM 681 C C . ALA A 1 88 ? -8.457 10.742 11.859 1.00 89.88 88 ALA A C 1
ATOM 683 O O . ALA A 1 88 ? -9.235 11.287 11.075 1.00 89.88 88 ALA A O 1
ATOM 684 N N . HIS A 1 89 ? -8.603 9.476 12.239 1.00 90.31 89 HIS A N 1
ATOM 685 C CA . HIS A 1 89 ? -9.649 8.588 11.749 1.00 90.31 89 HIS A CA 1
ATOM 686 C C . HIS A 1 89 ? -10.287 7.795 12.904 1.00 90.31 89 HIS A C 1
ATOM 688 O O . HIS A 1 89 ? -9.705 7.706 13.991 1.00 90.31 89 HIS A O 1
ATOM 694 N N . PRO A 1 90 ? -11.484 7.211 12.708 1.00 90.56 90 PRO A N 1
ATOM 695 C CA . PRO A 1 90 ? -12.107 6.350 13.708 1.00 90.56 90 PRO A CA 1
ATOM 696 C C . PRO A 1 90 ? -11.235 5.140 14.065 1.00 90.56 90 PRO A C 1
ATOM 698 O O . PRO A 1 90 ? -10.457 4.659 13.244 1.00 90.56 90 PRO A O 1
ATOM 701 N N . SER A 1 91 ? -11.401 4.626 15.286 1.00 89.06 91 SER A N 1
ATOM 702 C CA . SER A 1 91 ? -10.744 3.386 15.719 1.00 89.06 91 SER A CA 1
ATOM 703 C C . SER A 1 91 ? -11.249 2.136 14.971 1.00 89.06 91 SER A C 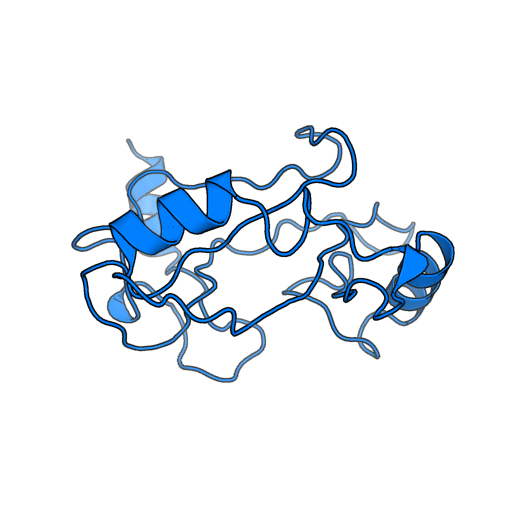1
ATOM 705 O O . SER A 1 91 ? -10.420 1.296 14.622 1.00 89.06 91 SER A O 1
ATOM 707 N N . PRO A 1 92 ? -12.559 1.987 14.671 1.00 90.88 92 PRO A N 1
ATOM 708 C CA . PRO A 1 92 ? -13.019 0.948 13.752 1.00 90.88 92 PRO A CA 1
ATOM 709 C C . PRO A 1 92 ? -12.457 1.145 12.332 1.00 90.88 92 PRO A C 1
ATOM 711 O O . PRO A 1 92 ? -12.255 2.292 11.923 1.00 90.88 92 PRO A O 1
ATOM 714 N N . PRO A 1 93 ? -12.269 0.067 11.543 1.00 92.12 93 PRO A N 1
ATOM 715 C CA . PRO A 1 93 ? -11.809 0.172 10.161 1.00 92.12 93 PRO A CA 1
ATOM 716 C C . PRO A 1 93 ? -12.685 1.117 9.329 1.00 92.12 93 PRO A C 1
ATOM 718 O O . PRO A 1 93 ? -13.891 0.915 9.207 1.00 92.12 93 PRO A O 1
ATOM 721 N N . PHE A 1 94 ? -12.065 2.142 8.744 1.00 92.44 94 PHE A N 1
ATOM 722 C CA . PHE A 1 94 ? -12.731 3.109 7.862 1.00 92.44 94 PHE A CA 1
ATOM 723 C C . PHE A 1 94 ? -12.329 2.934 6.388 1.00 92.44 94 PHE A C 1
ATOM 725 O O . PHE A 1 94 ? -13.047 3.369 5.489 1.00 92.44 94 PHE A O 1
ATOM 732 N N . ALA A 1 95 ? -11.190 2.284 6.143 1.00 94.75 95 ALA A N 1
ATOM 733 C CA . ALA A 1 95 ? -10.655 1.967 4.829 1.00 94.75 95 ALA A CA 1
ATOM 734 C C . ALA A 1 95 ? -9.883 0.642 4.884 1.00 94.75 95 ALA A C 1
ATOM 736 O O . ALA A 1 95 ? -9.414 0.224 5.943 1.00 94.75 95 ALA A O 1
ATOM 737 N N . LEU A 1 96 ? -9.754 -0.013 3.730 1.00 96.06 96 LEU A N 1
ATOM 738 C CA . LEU A 1 96 ? -8.933 -1.206 3.544 1.00 96.06 96 LEU A CA 1
ATOM 739 C C . LEU A 1 96 ? -8.101 -1.037 2.275 1.00 96.06 96 LEU A C 1
ATOM 741 O O . LEU A 1 96 ? -8.645 -0.716 1.218 1.00 96.06 96 LEU A O 1
ATOM 745 N N . VAL A 1 97 ? -6.798 -1.282 2.387 1.00 96.12 97 VAL A N 1
ATOM 746 C CA . VAL A 1 97 ? -5.881 -1.307 1.244 1.00 96.12 97 VAL A CA 1
ATOM 747 C C . VAL A 1 97 ? -5.865 -2.719 0.668 1.00 96.12 97 VAL A C 1
ATOM 749 O O . VAL A 1 97 ? -5.620 -3.690 1.383 1.00 96.12 97 VAL A O 1
ATOM 752 N N . VAL A 1 98 ? -6.143 -2.838 -0.630 1.00 95.75 98 VAL A N 1
ATOM 753 C CA . VAL A 1 98 ? -6.108 -4.110 -1.361 1.00 95.75 98 VAL A CA 1
ATOM 754 C C . VAL A 1 98 ? -4.905 -4.086 -2.296 1.00 95.75 98 VAL A C 1
ATOM 756 O O . VAL A 1 98 ? -4.962 -3.502 -3.374 1.00 95.75 98 VAL A O 1
ATOM 759 N N . ASN A 1 99 ? -3.810 -4.715 -1.870 1.00 95.56 99 ASN A N 1
ATOM 760 C CA . ASN A 1 99 ? -2.591 -4.817 -2.667 1.00 95.56 99 ASN A CA 1
ATOM 761 C C . ASN A 1 99 ? -2.652 -6.027 -3.603 1.00 95.56 99 ASN A C 1
ATOM 763 O O . ASN A 1 99 ? -2.904 -7.148 -3.159 1.00 95.56 99 ASN A O 1
ATOM 767 N N . LEU A 1 100 ? -2.381 -5.803 -4.891 1.00 93.88 100 LEU A N 1
ATOM 768 C CA . LEU A 1 100 ? -2.287 -6.858 -5.896 1.00 93.88 100 LEU A CA 1
ATOM 769 C C . LEU A 1 100 ? -0.852 -6.929 -6.446 1.00 93.88 100 LEU A C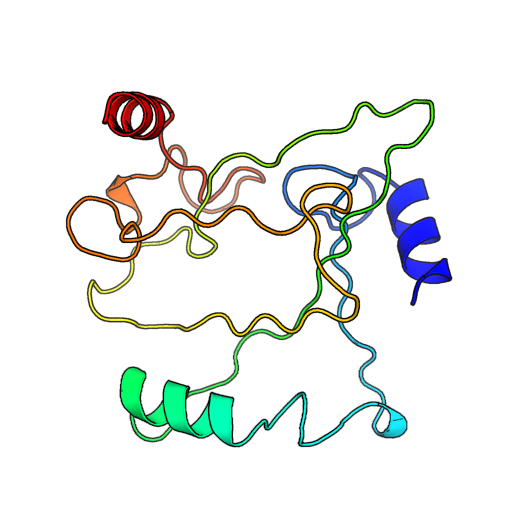 1
ATOM 771 O O . LEU A 1 100 ? -0.479 -6.089 -7.268 1.00 93.88 100 LEU A O 1
ATOM 775 N N . PRO A 1 101 ? -0.037 -7.912 -6.028 1.00 94.06 101 PRO A N 1
ATOM 776 C CA . PRO A 1 101 ? 1.308 -8.068 -6.563 1.00 94.06 101 PRO A CA 1
ATOM 777 C C . PRO A 1 101 ? 1.243 -8.499 -8.036 1.00 94.06 101 PRO A C 1
ATOM 779 O O . PRO A 1 101 ? 0.572 -9.470 -8.384 1.00 94.06 101 PRO A O 1
ATOM 782 N N . LEU A 1 102 ? 1.947 -7.776 -8.913 1.00 92.88 102 LEU A N 1
ATOM 783 C CA . LEU A 1 102 ? 2.002 -8.077 -10.356 1.00 92.88 102 LEU A CA 1
ATOM 784 C C . LEU A 1 102 ? 3.128 -9.056 -10.731 1.00 92.88 102 LEU A C 1
ATOM 786 O O . LEU A 1 102 ? 3.209 -9.506 -11.872 1.00 92.88 102 LEU A O 1
ATOM 790 N N . ILE A 1 103 ? 3.994 -9.371 -9.769 1.00 94.25 103 ILE A N 1
ATOM 791 C CA . ILE A 1 103 ? 5.055 -10.377 -9.836 1.00 94.25 103 ILE A CA 1
ATOM 792 C C . ILE A 1 103 ? 5.130 -11.091 -8.483 1.00 94.25 103 ILE A C 1
ATOM 794 O O . ILE A 1 103 ? 4.587 -10.601 -7.495 1.00 94.25 103 ILE A O 1
ATOM 798 N N . THR A 1 104 ? 5.832 -12.219 -8.402 1.00 96.88 104 THR A N 1
ATOM 799 C CA . THR A 1 104 ? 6.135 -12.845 -7.109 1.00 96.88 104 THR A CA 1
ATOM 800 C C . THR A 1 104 ? 6.943 -11.886 -6.238 1.00 96.88 104 THR A C 1
ATOM 802 O O . THR A 1 104 ? 8.028 -11.465 -6.633 1.00 96.88 104 THR A O 1
ATOM 805 N N . PHE A 1 105 ? 6.424 -11.553 -5.058 1.00 96.00 105 PHE A N 1
ATOM 806 C CA . PHE A 1 105 ? 7.135 -10.749 -4.066 1.00 96.00 105 PHE A CA 1
ATOM 807 C C . PHE A 1 105 ? 8.067 -11.642 -3.245 1.00 96.00 105 PHE A C 1
ATOM 809 O O . PHE A 1 105 ? 7.656 -12.696 -2.759 1.00 96.00 105 PHE A O 1
ATOM 816 N N . THR A 1 106 ? 9.315 -11.213 -3.093 1.00 96.06 106 THR A N 1
ATOM 817 C CA . THR A 1 106 ? 10.334 -11.841 -2.247 1.00 96.06 106 THR A CA 1
ATOM 818 C C . THR A 1 106 ? 11.066 -10.758 -1.450 1.00 96.06 106 THR A C 1
ATOM 820 O O . THR A 1 106 ? 11.047 -9.589 -1.848 1.00 96.06 106 THR A O 1
ATOM 823 N N . PRO A 1 107 ? 11.717 -11.087 -0.323 1.00 93.19 107 PRO A N 1
ATOM 824 C CA . PRO A 1 107 ? 12.522 -10.109 0.408 1.00 93.19 107 PRO A CA 1
ATOM 825 C C . PRO A 1 107 ? 13.568 -9.414 -0.481 1.00 93.19 107 PRO A C 1
ATOM 827 O O . PRO A 1 107 ? 13.767 -8.208 -0.381 1.00 93.19 107 PRO A O 1
ATOM 830 N N . GLU A 1 108 ? 14.180 -10.151 -1.409 1.00 91.69 108 GLU A N 1
ATOM 831 C CA . GLU A 1 108 ? 15.247 -9.662 -2.290 1.00 91.69 108 GLU A CA 1
ATOM 832 C C . GLU A 1 108 ? 14.751 -8.675 -3.353 1.00 91.69 108 GLU A C 1
ATOM 834 O O . GLU A 1 108 ? 15.536 -7.862 -3.838 1.00 91.69 108 GLU A O 1
ATOM 839 N N . ASN A 1 109 ? 13.468 -8.738 -3.733 1.00 91.75 109 ASN A N 1
ATOM 840 C CA . ASN A 1 109 ? 12.874 -7.833 -4.721 1.00 91.75 109 ASN A CA 1
ATOM 841 C C . ASN A 1 109 ? 11.960 -6.759 -4.112 1.00 91.75 109 ASN A C 1
ATOM 843 O O . ASN A 1 109 ? 11.251 -6.074 -4.849 1.00 91.75 109 ASN A O 1
ATOM 847 N N . GLY A 1 110 ? 12.013 -6.586 -2.788 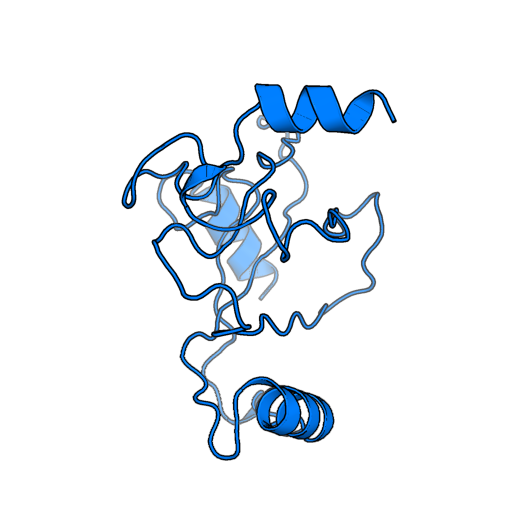1.00 92.56 110 GLY A N 1
ATOM 848 C CA . GLY A 1 110 ? 11.307 -5.513 -2.092 1.00 92.56 110 GLY A CA 1
ATOM 849 C C . GLY A 1 110 ? 9.883 -5.861 -1.665 1.00 92.56 110 GLY A C 1
ATOM 850 O O . GLY A 1 110 ? 9.029 -4.976 -1.639 1.00 92.56 110 GLY A O 1
ATOM 851 N N . SER A 1 111 ? 9.606 -7.124 -1.315 1.00 95.12 111 SER A N 1
ATOM 852 C CA . SER A 1 111 ? 8.363 -7.490 -0.624 1.00 95.12 111 SER A CA 1
ATOM 853 C C . SER A 1 111 ? 8.115 -6.573 0.575 1.00 95.12 111 SER A C 1
ATOM 855 O O . SER A 1 111 ? 8.997 -6.387 1.412 1.00 95.12 111 SER A O 1
ATOM 857 N N . THR A 1 112 ? 6.895 -6.049 0.691 1.00 95.75 112 THR A N 1
ATOM 858 C CA . THR A 1 112 ? 6.510 -5.155 1.785 1.00 95.75 112 THR A CA 1
ATOM 859 C C . THR A 1 112 ? 6.661 -5.840 3.144 1.00 95.75 112 THR A C 1
ATOM 861 O O . THR A 1 112 ? 6.128 -6.926 3.374 1.00 95.75 112 THR A O 1
ATOM 864 N N . GLU A 1 113 ? 7.357 -5.177 4.061 1.00 95.25 113 GLU A N 1
ATOM 865 C CA . GLU A 1 113 ? 7.406 -5.545 5.473 1.00 95.25 113 GLU A CA 1
ATOM 866 C C . GLU A 1 113 ? 6.137 -5.031 6.173 1.00 95.25 113 GLU A C 1
ATOM 868 O O . GLU A 1 113 ? 5.820 -3.846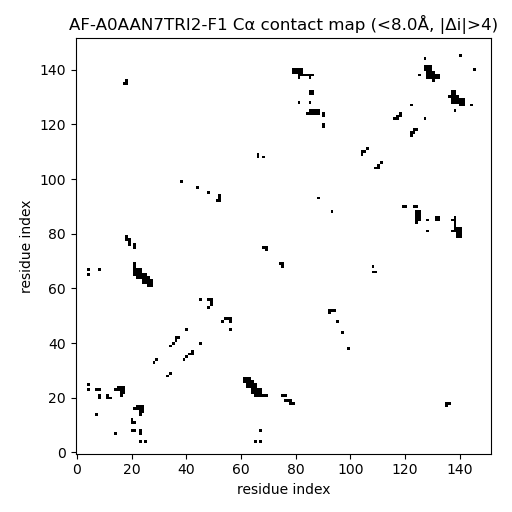 6.091 1.00 95.25 113 GLU A O 1
ATOM 873 N N . VAL A 1 114 ? 5.397 -5.907 6.861 1.00 94.88 114 VAL A N 1
ATOM 874 C CA . VAL A 1 114 ? 4.124 -5.558 7.519 1.00 94.88 114 VAL A CA 1
ATOM 875 C C . VAL A 1 114 ? 4.224 -5.771 9.026 1.00 94.88 114 VAL A C 1
ATOM 877 O O . VAL A 1 114 ? 4.642 -6.829 9.492 1.00 94.88 114 VAL A O 1
ATOM 880 N N . TRP A 1 115 ? 3.777 -4.782 9.800 1.00 93.69 115 TRP A N 1
ATOM 881 C CA . TRP A 1 115 ? 3.807 -4.816 11.263 1.00 93.69 115 TRP A CA 1
ATOM 882 C C . TRP A 1 115 ? 2.450 -5.263 11.813 1.00 93.69 115 TRP A C 1
ATOM 884 O O . TRP A 1 115 ? 1.492 -4.498 11.879 1.00 93.69 115 TRP A O 1
ATOM 894 N N . LEU A 1 116 ? 2.336 -6.533 12.199 1.00 93.50 116 LEU A N 1
ATOM 895 C CA . LEU A 1 116 ? 1.050 -7.110 12.604 1.00 93.50 116 LEU A CA 1
ATOM 896 C C . LEU A 1 116 ? 0.498 -6.479 13.897 1.00 93.50 116 LEU A C 1
ATOM 898 O O . LEU A 1 116 ? 1.225 -6.254 14.867 1.00 93.50 116 LEU A O 1
ATOM 902 N N . GLY A 1 117 ? -0.813 -6.223 13.918 1.00 92.06 117 GLY A N 1
ATOM 903 C CA . GLY A 1 117 ? -1.538 -5.673 15.073 1.00 92.06 117 GLY A CA 1
ATOM 904 C C . GLY A 1 117 ? -1.457 -4.150 15.256 1.00 92.06 117 GLY A C 1
ATOM 905 O O . GLY A 1 117 ? -2.223 -3.609 16.049 1.00 92.06 117 GLY A O 1
ATOM 906 N N . THR A 1 118 ? -0.612 -3.434 14.502 1.00 92.94 118 THR A N 1
ATOM 907 C CA . THR A 1 118 ? -0.473 -1.960 14.598 1.00 92.94 118 THR A CA 1
ATOM 908 C C . THR A 1 118 ? -1.681 -1.183 14.074 1.00 92.94 118 THR A C 1
ATOM 910 O O . THR A 1 118 ? -1.830 0.000 14.347 1.00 92.94 118 THR A O 1
ATOM 913 N N . HIS A 1 119 ? -2.613 -1.847 13.393 1.00 92.81 119 HIS A N 1
ATOM 914 C CA . HIS A 1 119 ? -3.889 -1.263 12.975 1.00 92.81 119 HIS A CA 1
ATOM 915 C C . HIS A 1 119 ? -4.931 -1.172 14.111 1.00 92.81 119 HIS A C 1
ATOM 917 O O . HIS A 1 119 ? -6.076 -0.811 13.852 1.00 92.81 119 HIS A O 1
ATOM 923 N N . THR A 1 120 ? -4.580 -1.535 15.354 1.00 90.69 120 THR A N 1
ATOM 924 C CA . THR A 1 120 ? -5.523 -1.599 16.486 1.00 90.69 120 THR A CA 1
ATOM 925 C C . THR A 1 120 ? -5.024 -0.868 17.731 1.00 90.69 120 THR A C 1
ATOM 927 O O . THR A 1 120 ? -3.821 -0.761 17.976 1.00 90.69 120 THR A O 1
ATOM 930 N N . GLY A 1 121 ? -5.976 -0.409 18.550 1.00 87.19 121 GLY A N 1
ATOM 931 C CA . GLY A 1 121 ? -5.725 0.086 19.904 1.00 87.19 121 GLY A CA 1
ATOM 932 C C . GLY A 1 121 ? -4.779 1.286 19.970 1.00 87.19 121 GLY A C 1
ATOM 933 O O . GLY A 1 121 ? -4.875 2.226 19.182 1.00 87.19 121 GLY A O 1
ATOM 934 N N . GLU A 1 122 ? -3.865 1.250 20.941 1.00 87.75 122 GLU A N 1
ATOM 935 C CA . GLU A 1 122 ? -2.937 2.349 21.224 1.00 87.75 122 GLU A CA 1
ATOM 936 C C . GLU A 1 122 ? -1.804 2.492 20.200 1.00 87.75 122 GLU A C 1
ATOM 938 O O . GLU A 1 122 ? -1.189 3.550 20.136 1.00 87.75 122 GLU A O 1
ATOM 943 N N . MET A 1 123 ? -1.566 1.475 19.366 1.00 86.81 123 MET A N 1
ATOM 944 C CA . MET A 1 123 ? -0.508 1.490 18.347 1.00 86.81 123 MET A CA 1
ATOM 945 C C . MET A 1 123 ? -0.965 2.078 17.002 1.00 86.81 123 MET A C 1
ATOM 947 O O . MET A 1 123 ? -0.232 1.976 16.022 1.00 86.81 123 MET A O 1
ATOM 951 N N . SER A 1 124 ? -2.175 2.643 16.937 1.00 91.06 124 SER A N 1
ATOM 952 C CA . SER A 1 124 ? -2.809 3.097 15.698 1.00 91.06 124 SER A CA 1
ATOM 953 C C . SER A 1 124 ? -3.262 4.558 15.757 1.00 91.06 124 SER A C 1
ATOM 955 O O . SER A 1 124 ? -3.424 5.149 16.830 1.00 91.06 124 SER A O 1
ATOM 957 N N . GLY A 1 125 ? -3.528 5.113 14.576 1.00 89.62 125 GLY A N 1
ATOM 958 C CA . GLY A 1 125 ? -4.027 6.465 14.376 1.00 89.62 125 GLY A CA 1
ATOM 959 C C . GLY A 1 125 ? -2.945 7.537 14.409 1.00 89.62 125 GLY A C 1
ATOM 960 O O . GLY A 1 125 ? -1.755 7.277 14.550 1.00 89.62 125 GLY A O 1
ATOM 961 N N . PHE A 1 126 ? -3.391 8.784 14.311 1.00 89.25 126 PHE A N 1
ATOM 962 C CA . PHE A 1 126 ? -2.514 9.947 14.185 1.00 89.25 126 PHE A CA 1
ATOM 963 C C . PHE A 1 126 ? -1.549 10.146 15.373 1.00 89.25 126 PHE A C 1
ATOM 965 O O . PHE A 1 126 ? -0.462 10.686 15.216 1.00 89.25 126 PHE A O 1
ATOM 972 N N . LYS A 1 127 ? -1.905 9.663 16.572 1.00 90.44 127 LYS A N 1
ATOM 973 C CA . LYS A 1 127 ? -1.119 9.848 17.808 1.00 90.44 127 LYS A CA 1
ATOM 974 C C . LYS A 1 127 ? 0.244 9.146 17.824 1.00 90.44 127 LYS A C 1
ATOM 976 O O . LYS A 1 127 ? 1.083 9.507 18.642 1.00 90.44 127 LYS A O 1
ATOM 981 N N . VAL A 1 128 ? 0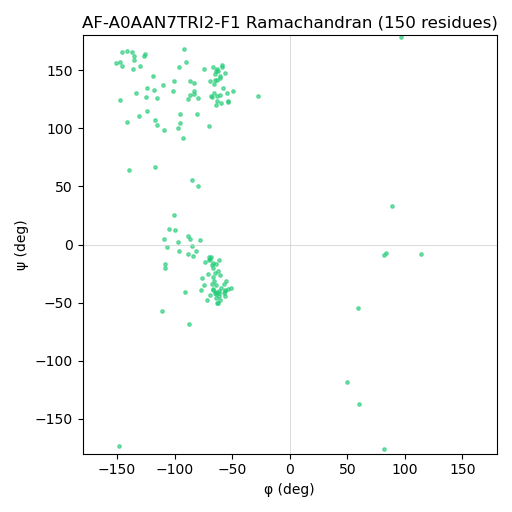.440 8.133 16.977 1.00 92.06 128 VAL A N 1
ATOM 982 C CA . VAL A 1 128 ? 1.696 7.364 16.906 1.00 92.06 128 VAL A CA 1
ATOM 983 C C . VAL A 1 128 ? 2.635 7.853 15.800 1.00 92.06 128 VAL A C 1
ATOM 985 O O . VAL A 1 128 ? 3.694 7.263 15.596 1.00 92.06 128 VAL A O 1
ATOM 988 N N . GLN A 1 129 ? 2.250 8.908 15.079 1.00 92.19 129 GLN A N 1
ATOM 989 C CA . GLN A 1 129 ? 2.994 9.433 13.935 1.00 92.19 129 GLN A CA 1
ATOM 990 C C . GLN A 1 129 ? 3.903 10.606 14.345 1.00 92.19 129 GLN A C 1
ATOM 992 O O . GLN A 1 129 ? 3.629 11.262 15.352 1.00 92.19 129 GLN A O 1
ATOM 997 N N . GLU A 1 130 ? 5.007 10.829 13.624 1.00 82.69 130 GLU A N 1
ATOM 998 C CA . GLU A 1 130 ? 6.011 11.868 13.936 1.00 82.69 130 GLU A CA 1
ATOM 999 C C . GLU A 1 130 ? 5.576 13.283 13.537 1.00 82.69 130 GLU A C 1
ATOM 1001 O O . GLU A 1 130 ? 5.821 14.231 14.283 1.00 82.69 130 GLU A O 1
ATOM 1006 N N . GLU A 1 131 ? 4.917 13.439 12.385 1.00 65.56 131 GLU A N 1
ATOM 1007 C CA . GLU A 1 131 ? 4.636 14.747 11.782 1.00 65.56 131 GLU A CA 1
ATOM 1008 C C . GLU A 1 131 ? 3.198 14.859 11.262 1.00 65.56 131 GLU A C 1
ATOM 1010 O O . GLU A 1 131 ? 2.569 13.878 10.859 1.00 65.56 131 GLU A O 1
ATOM 1015 N N . ALA A 1 132 ? 2.670 16.088 11.268 1.00 57.25 132 ALA A N 1
ATOM 1016 C CA . ALA A 1 132 ? 1.327 16.385 10.790 1.00 57.25 132 ALA A CA 1
ATOM 1017 C C . ALA A 1 132 ? 1.229 16.368 9.253 1.00 57.25 132 ALA A C 1
ATOM 1019 O O . ALA A 1 132 ? 2.186 16.659 8.542 1.00 57.25 132 ALA A O 1
ATOM 1020 N N . HIS A 1 133 ? 0.034 16.039 8.765 1.00 54.91 133 HIS A N 1
ATOM 1021 C CA . HIS A 1 133 ? -0.406 16.049 7.368 1.00 54.91 133 HIS A CA 1
ATOM 1022 C C . HIS A 1 133 ? 0.307 17.063 6.442 1.00 54.91 133 HIS A C 1
ATOM 1024 O O . HIS A 1 133 ? 0.273 18.269 6.694 1.00 54.91 133 HIS A O 1
ATOM 1030 N N . GLY A 1 134 ? 0.828 16.586 5.304 1.00 56.56 134 GLY A N 1
ATOM 1031 C CA . GLY A 1 134 ? 1.229 17.434 4.166 1.00 56.56 134 GLY A CA 1
ATOM 1032 C C . GLY A 1 134 ? 2.725 17.489 3.841 1.00 56.56 134 GLY A C 1
ATOM 1033 O O . GLY A 1 134 ? 3.087 18.019 2.788 1.00 56.56 134 GLY A O 1
ATOM 1034 N N . GLU A 1 135 ? 3.591 16.913 4.675 1.00 61.09 135 GLU A N 1
ATOM 1035 C CA . GLU A 1 135 ? 5.011 16.734 4.349 1.00 61.09 135 GLU A CA 1
ATOM 1036 C C . GLU A 1 135 ? 5.273 15.387 3.655 1.00 61.09 135 GLU A C 1
ATOM 1038 O O . GLU A 1 135 ? 4.507 14.435 3.788 1.00 61.09 135 GLU A O 1
ATOM 1043 N N . ARG A 1 136 ? 6.374 15.268 2.895 1.00 62.09 136 ARG A N 1
ATOM 1044 C CA . ARG A 1 136 ? 6.745 14.007 2.206 1.00 62.09 136 ARG A CA 1
ATOM 1045 C C . ARG A 1 136 ? 6.999 12.833 3.170 1.00 62.09 136 ARG A C 1
ATOM 1047 O O . ARG A 1 136 ? 7.078 11.700 2.707 1.00 62.09 136 ARG A O 1
ATOM 1054 N N . ALA A 1 137 ? 7.130 13.111 4.468 1.00 61.62 137 ALA A N 1
ATOM 1055 C CA . ALA A 1 137 ? 7.272 12.145 5.553 1.00 61.62 137 ALA A CA 1
ATOM 1056 C C . ALA A 1 137 ? 5.956 11.883 6.319 1.00 61.62 137 ALA A C 1
ATOM 1058 O O . ALA A 1 137 ? 5.976 11.270 7.385 1.00 61.62 137 ALA A O 1
ATOM 1059 N N . SER A 1 138 ? 4.802 12.328 5.809 1.00 74.81 138 SER A N 1
ATOM 1060 C CA . SER A 1 138 ? 3.541 12.131 6.525 1.00 74.81 138 SER A CA 1
ATOM 1061 C C . SER A 1 138 ? 3.229 10.644 6.732 1.00 74.81 138 SER A C 1
ATOM 1063 O O . SER A 1 138 ? 3.568 9.800 5.898 1.00 74.81 138 SER A O 1
ATOM 1065 N N . GLY A 1 139 ? 2.648 10.310 7.886 1.00 88.75 139 GLY A N 1
ATOM 1066 C CA . GLY A 1 139 ? 2.334 8.932 8.266 1.00 88.75 139 GLY A CA 1
ATOM 1067 C C . GLY A 1 139 ? 3.481 8.133 8.900 1.00 88.75 139 GLY A C 1
ATOM 1068 O O . GLY A 1 139 ? 3.225 7.024 9.376 1.00 88.75 139 GLY A O 1
ATOM 1069 N N . CYS A 1 140 ? 4.717 8.653 8.944 1.00 93.69 140 CYS A N 1
ATOM 1070 C CA . CYS A 1 140 ? 5.855 7.999 9.608 1.00 93.69 140 CYS A CA 1
ATOM 1071 C C . CYS A 1 140 ? 5.576 7.741 11.093 1.00 93.69 140 CYS A C 1
ATOM 1073 O O . CYS A 1 140 ? 5.094 8.625 11.797 1.00 93.69 140 CYS A O 1
ATOM 1075 N N . ILE A 1 141 ? 5.894 6.537 11.570 1.00 94.12 141 ILE A N 1
ATOM 1076 C CA . ILE A 1 141 ? 5.716 6.132 12.970 1.00 94.12 141 ILE A CA 1
ATOM 1077 C C . ILE A 1 141 ? 6.899 6.610 13.809 1.00 94.12 141 ILE A C 1
ATOM 1079 O O . ILE A 1 141 ? 8.043 6.461 13.393 1.00 94.12 141 ILE A O 1
ATOM 1083 N N . GLN A 1 142 ? 6.613 7.109 15.014 1.00 92.88 142 GLN A N 1
ATOM 1084 C CA . GLN A 1 142 ? 7.621 7.582 15.967 1.00 92.88 142 GLN A CA 1
ATOM 1085 C C . GLN A 1 142 ? 8.688 6.523 16.253 1.00 92.88 142 GLN A C 1
ATOM 1087 O O . GLN A 1 142 ? 8.366 5.435 16.743 1.00 92.88 142 GLN A O 1
ATOM 1092 N N . GLU A 1 143 ? 9.963 6.862 16.034 1.00 91.75 143 GLU A N 1
ATOM 1093 C CA . GLU A 1 143 ? 11.079 5.916 16.203 1.00 91.75 143 GLU A CA 1
ATOM 1094 C C . GLU A 1 143 ? 11.129 5.310 17.618 1.00 91.75 143 GLU A C 1
ATOM 1096 O O . GLU A 1 143 ? 11.417 4.126 17.781 1.00 91.75 143 GLU A O 1
ATOM 1101 N N . ALA A 1 144 ? 10.756 6.076 18.650 1.00 92.56 144 ALA A N 1
ATOM 1102 C CA . ALA A 1 144 ? 10.691 5.581 20.028 1.00 92.56 144 ALA A CA 1
ATOM 1103 C C . ALA A 1 144 ? 9.719 4.393 20.199 1.00 92.56 144 ALA A C 1
ATOM 1105 O O . ALA A 1 144 ? 10.010 3.457 20.946 1.00 92.56 144 ALA A O 1
ATOM 1106 N N . LEU A 1 145 ? 8.584 4.402 19.488 1.00 93.12 145 LEU A N 1
ATOM 1107 C CA . LEU A 1 145 ? 7.602 3.312 19.516 1.00 93.12 145 LEU A CA 1
ATOM 1108 C C . LEU A 1 145 ? 8.096 2.089 18.736 1.00 93.12 145 LEU A C 1
ATOM 1110 O O . LEU A 1 145 ? 7.834 0.950 19.131 1.00 93.12 145 LEU A O 1
ATOM 1114 N N . LEU A 1 146 ? 8.827 2.318 17.641 1.00 92.56 146 LEU A N 1
ATOM 1115 C CA . LEU A 1 146 ? 9.457 1.248 16.869 1.00 92.56 146 LEU A CA 1
ATOM 1116 C C . LEU A 1 146 ? 10.513 0.530 17.708 1.00 92.56 146 LEU A C 1
ATOM 1118 O O . LEU A 1 146 ? 10.507 -0.699 17.771 1.00 92.56 146 LEU A O 1
ATOM 1122 N N . GLU A 1 147 ? 11.366 1.283 18.401 1.00 92.06 147 GLU A N 1
ATOM 1123 C CA . GLU A 1 147 ? 12.412 0.722 19.253 1.00 92.06 147 GLU A CA 1
ATOM 1124 C C . GLU A 1 147 ? 11.833 -0.066 20.429 1.00 92.06 147 GLU A C 1
ATOM 1126 O O . GLU A 1 147 ? 12.261 -1.189 20.685 1.00 92.06 147 GLU A O 1
ATOM 1131 N N . GLN A 1 148 ? 10.786 0.451 21.080 1.00 90.69 148 GLN A N 1
ATOM 1132 C CA . GLN A 1 148 ? 10.083 -0.283 22.136 1.00 90.69 148 GLN A CA 1
ATOM 1133 C C . GLN A 1 148 ? 9.576 -1.646 21.645 1.00 90.69 148 GLN A C 1
ATOM 1135 O O . GLN A 1 148 ? 9.628 -2.637 22.372 1.00 90.69 148 GLN A O 1
ATOM 1140 N N . ARG A 1 149 ? 9.086 -1.715 20.406 1.00 87.31 149 ARG A N 1
ATOM 1141 C CA . ARG A 1 149 ? 8.556 -2.951 19.833 1.00 87.31 149 ARG A CA 1
ATOM 1142 C C . ARG A 1 149 ? 9.640 -3.937 19.398 1.00 87.31 149 ARG A C 1
ATOM 1144 O O . ARG A 1 149 ? 9.380 -5.134 19.431 1.00 87.31 149 ARG A O 1
ATOM 1151 N N . ARG A 1 150 ? 10.834 -3.471 19.018 1.00 87.44 150 ARG A N 1
ATOM 1152 C CA . ARG A 1 150 ? 11.981 -4.341 18.683 1.00 87.44 150 ARG A CA 1
ATOM 1153 C C . ARG A 1 150 ? 12.530 -5.107 19.894 1.00 87.44 150 ARG A C 1
ATOM 1155 O O . ARG A 1 150 ? 13.254 -6.077 19.708 1.00 87.44 150 ARG A O 1
ATOM 1162 N N . GLN A 1 151 ? 12.210 -4.671 21.113 1.00 86.12 151 GLN A N 1
ATOM 1163 C CA . GLN A 1 151 ? 12.670 -5.294 22.361 1.00 86.12 151 GLN A CA 1
ATOM 1164 C C . GLN A 1 151 ? 11.861 -6.532 22.787 1.00 86.12 151 GLN A C 1
ATOM 1166 O O . GLN A 1 151 ? 12.213 -7.162 23.785 1.00 86.12 151 GLN A O 1
ATOM 1171 N N . VAL A 1 152 ? 10.779 -6.859 22.075 1.00 69.62 152 VAL A N 1
ATOM 1172 C CA . VAL A 1 152 ? 9.885 -8.000 22.344 1.00 69.62 152 VAL A CA 1
ATOM 1173 C C . VAL A 1 152 ? 10.192 -9.138 21.382 1.00 69.62 152 VAL A C 1
ATOM 1175 O O . VAL A 1 152 ? 10.238 -10.295 21.855 1.00 69.62 152 VAL A O 1
#

Foldseek 3Di:
DVVVLVVQLVCQPVADAQQGSQKGKAFDDPDPVPDDCCPDVNPVVQVVCCVQQHPDDDDDDTIDIARHDDDPPGDDDDHADFDPDLAADDQRDNDDDDDDDPDDDDVVRCRDDDDPPCSHDPSDGNVQADDHPDDSRGGGGDVVVVVVVVVD

Radius of gyration: 17.17 Å; Cα contacts (8 Å, |Δi|>4): 157; chains: 1; bounding box: 48×30×45 Å

Solvent-accessible surface area (backbone atoms only — not comparable to full-atom values): 9875 Å² total; per-residue (Å²): 108,71,70,57,53,51,55,44,45,74,46,32,89,80,44,66,47,59,81,41,52,49,29,30,59,48,59,72,76,98,44,74,96,73,68,46,55,86,69,72,72,19,66,66,60,51,52,52,42,28,74,65,62,35,95,75,62,78,91,86,80,84,69,36,76,44,72,48,80,65,53,100,92,42,78,82,74,83,70,77,64,61,42,98,65,44,48,88,63,73,81,63,72,85,77,82,89,84,84,78,78,92,60,90,74,38,80,92,67,60,42,85,86,79,73,84,73,38,83,42,76,89,61,30,58,46,87,43,34,69,53,70,69,86,50,84,62,44,13,26,48,34,65,71,62,53,54,62,58,72,76,111

Secondary structure (DSSP, 8-state):
-HHHHHHHHHHGGGS-BSSSTTSBB-PPP--GGG--TTTSS-HHHHHHHHHHH-SS--------B--PPPPTTS---PPPPB-S--S---SS---------SS---GGGTPPP--TTTTSGGG-SGGGBSS-TTSTTTTBBPHHHHHHHHT-

Organism: NCBI:txid1508187

pLDDT: mean 89.78, std 7.81, range [54.91, 97.12]

Nearest PDB structures (foldseek):
  7cl5-assembly2_D-2  TM=8.174E-01  e=9.690E-04  Streptomyces kanamyceticus
  7cl2-assembly3_F  TM=8.161E-01  e=1.445E-03  Streptomyces kanamyceticus
  6s0r-assembly2_B  TM=7.834E-01  e=1.352E-03  Streptomyces kanamyceticus
  7cl2-assembly2_D-2  TM=8.015E-01  e=2.155E-03  Streptomyces kanamyceticus
  8p0n-assembly1_A  TM=2.791E-01  e=7.289E+00  Orthopoxvirus vaccinia